Protein AF-A0A935GB60-F1 (afdb_monomer)

pLDDT: mean 90.54, std 11.55, range [34.34, 98.5]

Sequence (135 aa):
MSIQIYNLFLKTRTIAILIDPDKTDKELLDKYIYAGNNDCCDLYLIGGSLIFDIEWFRNIIITLKSKTSLPVIIFPGNYTQIISDADGILFLQLFSGRNPEYLISQQIIAAPIIYKSGLPAISTAYILIDGGNIM

Radius of gyration: 14.96 Å; Cα contacts (8 Å, |Δi|>4): 205; chains: 1; bounding box: 33×32×42 Å

Foldseek 3Di:
DLVVVVVQVVDPDFFEDEAELVPDDPVNLVVVLVCQVVVVGQAYEYEDLDDPDLVSSQVSQVVSVVRHVHFYEYAYNALVNDDLSGQAYELEAAQQDPDVCRNPVRSVVNVVVCVVSVHRYHDDYHYDDCVPPPD

Nearest PDB structures (foldseek):
  5ndy-assembly1_E  TM=8.694E-01  e=5.956E-11  Methanothermobacter thermautotrophicus str. Delta H
  5nf1-assembly1_A  TM=8.531E-01  e=5.211E-11  Methanothermobacter thermautotrophicus str. Delta H
  5ndy-assembly1_C  TM=8.560E-01  e=7.277E-11  Methanothermobacter thermautotrophicus str. Delta H
  6jo3-assembly1_A-2  TM=8.776E-01  e=7.807E-09  Thermoplasma acidophilum DSM 1728
  6nke-assembly1_A-2  TM=8.523E-01  e=5.229E-09  Thermoplasma volcanium GSS1

Mean predicted aligned error: 4.72 Å

Solvent-accessible surface area (backbone atoms only — not comparable to full-atom values): 7921 Å² total; per-residue (Å²): 116,70,69,62,61,56,50,60,75,69,48,95,74,78,45,67,46,78,42,40,53,87,78,51,52,72,71,56,48,50,51,51,43,51,36,51,70,65,71,70,37,64,32,37,34,38,41,40,84,67,75,90,55,66,66,59,44,49,47,52,46,53,49,46,55,75,67,36,93,53,52,41,29,33,44,61,58,52,62,86,67,74,60,63,84,38,67,25,34,48,46,65,26,36,70,69,57,86,54,59,54,53,53,46,50,45,51,66,64,28,48,64,53,39,64,73,51,70,38,44,72,42,86,34,85,37,69,73,74,82,82,61,89,88,122

Secondary structure (DSSP, 8-state):
-HHHHHHHHHSS---EEEE-GGG--HHHHHHHHHHHHTTS-SEEEE--S----HHHHHHHHHHHHHH-SS-EEE--SSGGG--TTSSEEEEEEETT---HIIIIIHHHHHHHHHHHHTPPEEEEEE--SS-----

Structure (mmCIF, N/CA/C/O backbone):
data_AF-A0A935GB60-F1
#
_entry.id   AF-A0A935GB60-F1
#
loop_
_atom_site.group_PDB
_atom_site.id
_atom_site.type_symbol
_atom_site.label_atom_id
_atom_site.label_alt_id
_atom_site.label_comp_id
_atom_site.label_asym_id
_atom_site.label_entity_id
_atom_site.label_seq_id
_atom_site.pdbx_PDB_ins_code
_atom_site.Cartn_x
_atom_site.Cartn_y
_atom_site.Cartn_z
_atom_site.occupancy
_atom_site.B_iso_or_equiv
_atom_site.auth_seq_id
_atom_site.auth_comp_id
_atom_site.auth_asym_id
_atom_site.auth_atom_id
_atom_site.pdbx_PDB_model_num
ATOM 1 N N . MET A 1 1 ? 2.526 -12.728 12.656 1.00 48.44 1 MET A N 1
ATOM 2 C CA . MET A 1 1 ? 2.356 -11.367 12.109 1.00 48.44 1 MET A CA 1
ATOM 3 C C . MET A 1 1 ? 2.126 -11.404 10.595 1.00 48.44 1 MET A C 1
ATOM 5 O O . MET A 1 1 ? 1.069 -10.972 10.171 1.00 48.44 1 MET A O 1
ATOM 9 N N . SER A 1 2 ? 2.991 -12.035 9.786 1.00 54.81 2 SER A N 1
ATOM 10 C CA . SER A 1 2 ? 2.786 -12.184 8.326 1.00 54.81 2 SER A CA 1
ATOM 11 C C . SER A 1 2 ? 1.488 -12.908 7.921 1.00 54.81 2 SER A C 1
ATOM 13 O O . SER A 1 2 ? 0.788 -12.442 7.034 1.00 54.81 2 SER A O 1
ATOM 15 N N . ILE A 1 3 ? 1.105 -13.998 8.596 1.00 60.25 3 ILE A N 1
ATOM 16 C CA . ILE A 1 3 ? -0.118 -14.772 8.276 1.00 60.25 3 ILE A CA 1
ATOM 17 C C . ILE A 1 3 ? -1.408 -13.940 8.420 1.00 60.25 3 ILE A C 1
ATOM 19 O O . ILE A 1 3 ? -2.353 -14.137 7.661 1.00 60.25 3 ILE A O 1
ATOM 23 N N . GLN A 1 4 ? -1.451 -12.977 9.349 1.00 69.25 4 GLN A N 1
ATOM 24 C CA . GLN A 1 4 ? -2.646 -12.150 9.565 1.00 69.25 4 GLN A CA 1
ATOM 25 C C . GLN A 1 4 ? -2.952 -11.249 8.367 1.00 69.25 4 GLN A C 1
ATOM 27 O O . GLN A 1 4 ? -4.123 -11.046 8.060 1.00 69.25 4 GLN A O 1
ATOM 32 N N . ILE A 1 5 ? -1.924 -10.756 7.668 1.00 80.00 5 ILE A N 1
ATOM 33 C CA . ILE A 1 5 ? -2.128 -9.851 6.536 1.00 80.00 5 ILE A CA 1
ATOM 34 C C . ILE A 1 5 ? -2.668 -10.589 5.315 1.00 80.00 5 ILE A C 1
ATOM 36 O O . ILE A 1 5 ? -3.579 -10.104 4.657 1.00 80.00 5 ILE A O 1
ATOM 40 N N . TYR A 1 6 ? -2.185 -11.808 5.061 1.00 79.38 6 TYR A N 1
ATOM 41 C CA . TYR A 1 6 ? -2.704 -12.638 3.974 1.00 79.38 6 TYR A CA 1
ATOM 42 C C . TYR A 1 6 ? -4.162 -13.031 4.215 1.00 79.38 6 TYR A C 1
ATOM 44 O O . TYR A 1 6 ? -4.950 -13.041 3.275 1.00 79.38 6 TYR A O 1
ATOM 52 N N . ASN A 1 7 ? -4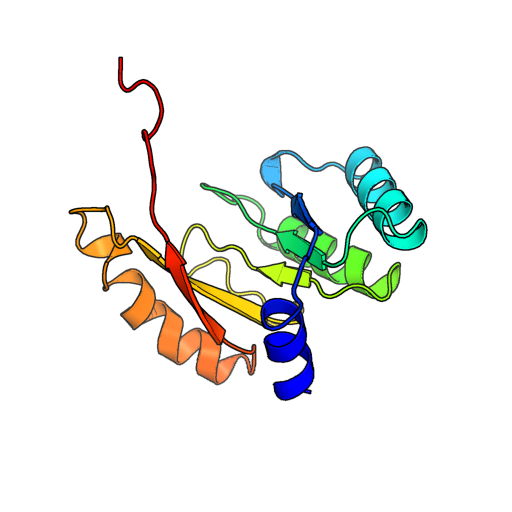.553 -13.260 5.473 1.00 82.31 7 ASN A N 1
ATOM 53 C CA . ASN A 1 7 ? -5.940 -13.570 5.817 1.00 82.31 7 ASN A CA 1
ATOM 54 C C . ASN A 1 7 ? -6.922 -12.439 5.459 1.00 82.31 7 ASN A C 1
ATOM 56 O O . ASN A 1 7 ? -8.090 -12.732 5.212 1.00 82.31 7 ASN A O 1
ATOM 60 N N . LEU A 1 8 ? -6.476 -11.177 5.369 1.00 79.69 8 LEU A N 1
ATOM 61 C CA . LEU A 1 8 ? -7.314 -10.066 4.889 1.00 79.69 8 LEU A CA 1
ATOM 62 C C . LEU A 1 8 ? -7.777 -10.283 3.444 1.00 79.69 8 LEU A C 1
ATOM 64 O O . LEU A 1 8 ? -8.912 -9.956 3.107 1.00 79.69 8 LEU A O 1
ATOM 68 N N . PHE A 1 9 ? -6.911 -10.865 2.612 1.00 78.88 9 PHE A N 1
ATOM 69 C CA . PHE A 1 9 ? -7.176 -11.137 1.197 1.00 78.88 9 PHE A CA 1
ATOM 70 C C . PHE A 1 9 ? -7.858 -12.490 0.961 1.00 78.88 9 PHE A C 1
ATOM 72 O O . PHE A 1 9 ? -8.295 -12.769 -0.150 1.00 78.88 9 PHE A O 1
ATOM 79 N N . LEU A 1 10 ? -7.972 -13.325 1.999 1.00 81.62 10 LEU A N 1
ATOM 80 C CA . LEU A 1 10 ? -8.724 -14.584 1.963 1.00 81.62 10 LEU A CA 1
ATOM 81 C C . LEU A 1 10 ? -10.184 -14.417 2.416 1.00 81.62 10 LEU A C 1
ATOM 83 O O . LEU A 1 10 ? -10.979 -15.347 2.272 1.00 81.62 10 LEU A O 1
ATOM 87 N N . LYS A 1 11 ? -10.552 -13.254 2.973 1.00 78.69 11 LYS A N 1
ATOM 88 C CA . LYS A 1 11 ? -11.947 -12.927 3.294 1.00 78.69 11 LYS A CA 1
ATOM 89 C C . LYS A 1 11 ? -12.801 -12.924 2.023 1.00 78.69 11 LYS A C 1
ATOM 91 O O . LYS A 1 11 ? -12.349 -12.560 0.943 1.00 78.69 11 LYS A O 1
ATOM 96 N N . THR A 1 12 ? -14.083 -13.258 2.168 1.00 80.62 12 THR A N 1
ATOM 97 C CA . THR A 1 12 ? -15.031 -13.282 1.042 1.00 80.62 12 THR A CA 1
ATOM 98 C C . THR A 1 12 ? -15.331 -11.896 0.474 1.00 80.62 12 THR A C 1
ATOM 100 O O . THR A 1 12 ? -15.721 -11.788 -0.686 1.00 80.62 12 THR A O 1
ATOM 103 N N . ARG A 1 13 ? -15.236 -10.846 1.300 1.00 88.25 13 ARG A N 1
ATOM 104 C CA . ARG A 1 13 ? -15.491 -9.446 0.936 1.00 88.25 13 ARG A CA 1
ATOM 105 C C . ARG A 1 13 ? -14.637 -8.546 1.816 1.00 88.25 13 ARG A C 1
ATOM 107 O O . ARG A 1 13 ? -14.556 -8.791 3.017 1.00 88.25 13 ARG A O 1
ATOM 114 N N . THR A 1 14 ? -14.068 -7.519 1.202 1.00 90.62 14 THR A N 1
ATOM 115 C CA . THR A 1 14 ? -13.183 -6.560 1.856 1.00 90.62 14 THR A CA 1
ATOM 116 C C . THR A 1 14 ? -13.380 -5.199 1.195 1.00 90.62 14 THR A C 1
ATOM 118 O O . THR A 1 14 ? -13.415 -5.123 -0.034 1.00 90.62 14 THR A O 1
ATOM 121 N N . ILE A 1 15 ? -13.510 -4.136 1.987 1.00 94.56 15 ILE A N 1
ATOM 122 C CA . ILE A 1 15 ? -13.550 -2.751 1.502 1.00 94.56 15 ILE A CA 1
ATOM 123 C C . ILE A 1 15 ? -12.242 -2.064 1.879 1.00 94.56 15 ILE A C 1
ATOM 125 O O . ILE A 1 15 ? -11.849 -2.055 3.042 1.00 94.56 15 ILE A O 1
ATOM 129 N N . ALA A 1 16 ? -11.575 -1.461 0.900 1.00 95.19 16 ALA A N 1
ATOM 130 C CA . ALA A 1 16 ? -10.367 -0.680 1.121 1.00 95.19 16 ALA A CA 1
ATOM 131 C C . ALA A 1 16 ? -10.595 0.781 0.730 1.00 95.19 16 ALA A C 1
ATOM 133 O O . ALA A 1 16 ? -11.222 1.056 -0.293 1.00 95.19 16 ALA A O 1
ATOM 134 N N . ILE A 1 17 ? -10.041 1.707 1.511 1.00 97.75 17 ILE A N 1
ATOM 135 C CA . ILE A 1 17 ? -9.905 3.109 1.098 1.00 97.75 17 ILE A CA 1
ATOM 136 C C . ILE A 1 17 ? -8.513 3.278 0.493 1.00 97.75 17 ILE A C 1
ATOM 138 O O . ILE A 1 17 ? -7.523 2.967 1.154 1.00 97.75 17 ILE A O 1
ATOM 142 N N . LEU A 1 18 ? -8.442 3.763 -0.750 1.00 97.31 18 LEU A N 1
ATOM 143 C CA . LEU A 1 18 ? -7.185 4.153 -1.388 1.00 97.31 18 LEU A CA 1
ATOM 144 C C . LEU A 1 18 ? -6.887 5.624 -1.087 1.00 97.31 18 LEU A C 1
ATOM 146 O O . LEU A 1 18 ? -7.658 6.507 -1.458 1.00 97.31 18 LEU A O 1
ATOM 150 N N . ILE A 1 19 ? -5.757 5.866 -0.434 1.00 97.25 19 ILE A N 1
ATOM 151 C CA . ILE A 1 19 ? -5.284 7.181 -0.019 1.00 97.25 19 ILE A CA 1
ATOM 152 C C . ILE A 1 19 ? -4.128 7.590 -0.930 1.00 97.25 19 ILE A C 1
ATOM 154 O O . ILE A 1 19 ? -3.064 6.972 -0.909 1.00 97.25 19 ILE A O 1
ATOM 158 N N . ASP A 1 20 ? -4.350 8.650 -1.705 1.00 95.31 20 ASP A N 1
ATOM 159 C CA . ASP A 1 20 ? -3.332 9.310 -2.522 1.00 95.31 20 ASP A CA 1
ATOM 160 C C . ASP A 1 20 ? -2.623 10.383 -1.668 1.00 95.31 20 ASP A C 1
ATOM 162 O O . ASP A 1 20 ? -3.262 11.379 -1.300 1.00 95.31 20 ASP A O 1
ATOM 166 N N . PRO A 1 21 ? -1.341 10.197 -1.298 1.00 93.94 21 PRO A N 1
ATOM 167 C CA . PRO A 1 21 ? -0.629 11.098 -0.386 1.00 93.94 21 PRO A CA 1
ATOM 168 C C . PRO A 1 21 ? -0.545 12.532 -0.900 1.00 93.94 21 PRO A C 1
ATOM 170 O O . PRO A 1 21 ? -0.693 13.468 -0.118 1.00 93.94 21 PRO A O 1
ATOM 173 N N . ASP A 1 22 ? -0.395 12.703 -2.215 1.00 92.12 22 ASP A N 1
ATOM 174 C CA . ASP A 1 22 ? -0.264 14.014 -2.859 1.00 92.12 22 ASP A CA 1
ATOM 175 C C . ASP A 1 22 ? -1.585 14.806 -2.844 1.00 92.12 22 ASP A C 1
ATOM 177 O O . ASP A 1 22 ? -1.595 16.020 -3.042 1.00 92.12 22 ASP A O 1
ATOM 181 N N . LYS A 1 23 ? -2.716 14.134 -2.595 1.00 93.88 23 LYS A N 1
ATOM 182 C CA . LYS A 1 23 ? -4.055 14.745 -2.499 1.00 93.88 23 LYS A CA 1
ATOM 183 C C . LYS A 1 23 ? -4.604 14.765 -1.079 1.00 93.88 23 LYS A C 1
ATOM 185 O O . LYS A 1 23 ? -5.751 15.157 -0.875 1.00 93.88 23 LYS A O 1
ATOM 190 N N . THR A 1 24 ? -3.819 14.304 -0.111 1.00 95.69 24 THR A N 1
ATOM 191 C CA . THR A 1 24 ? -4.256 14.163 1.273 1.00 95.69 24 THR A CA 1
ATOM 192 C C . THR A 1 24 ? -3.616 15.244 2.119 1.00 95.69 24 THR A C 1
ATOM 194 O O . THR A 1 24 ? -2.410 15.235 2.336 1.00 95.69 24 THR A O 1
ATOM 197 N N . ASP A 1 25 ? -4.438 16.159 2.622 1.00 96.25 25 ASP A N 1
ATOM 198 C CA . ASP A 1 25 ? -4.061 17.076 3.689 1.00 96.25 25 ASP A CA 1
ATOM 199 C C . ASP A 1 25 ? -4.483 16.522 5.062 1.00 96.25 25 ASP A C 1
ATOM 201 O O . ASP A 1 25 ? -4.983 15.400 5.190 1.00 96.25 25 ASP A O 1
ATOM 205 N N . LYS A 1 26 ? -4.266 17.311 6.119 1.00 96.06 26 LYS A N 1
ATOM 206 C CA . LYS A 1 26 ? -4.611 16.913 7.490 1.00 96.06 26 LYS A CA 1
ATOM 207 C C . LYS A 1 26 ? -6.115 16.715 7.690 1.00 96.06 26 LYS A C 1
ATOM 209 O O . LYS A 1 26 ? -6.503 15.784 8.384 1.00 96.06 26 LYS A O 1
ATOM 214 N N . GLU A 1 27 ? -6.952 17.552 7.078 1.00 97.75 27 GLU A N 1
ATOM 215 C CA . GLU A 1 27 ? -8.407 17.459 7.243 1.00 97.75 27 GLU A CA 1
ATOM 216 C C . GLU A 1 27 ? -8.950 16.190 6.576 1.00 97.75 27 GLU A C 1
ATOM 218 O O . GLU A 1 27 ? -9.794 15.486 7.133 1.00 97.75 27 GLU A O 1
ATOM 223 N N . LEU A 1 28 ? -8.450 15.864 5.383 1.00 97.94 28 LEU A N 1
ATOM 224 C CA . LEU A 1 28 ? -8.828 14.645 4.685 1.00 97.94 28 LEU A CA 1
ATOM 225 C C . LEU A 1 28 ? -8.295 13.396 5.399 1.00 97.94 28 LEU A C 1
ATOM 227 O O . LEU A 1 28 ? -9.011 12.399 5.493 1.00 97.94 28 LEU A O 1
ATOM 231 N N . LEU A 1 29 ? -7.089 13.465 5.971 1.00 98.31 29 LEU A N 1
ATOM 232 C CA . LEU A 1 29 ? -6.549 12.396 6.809 1.00 98.31 29 LEU A CA 1
ATOM 233 C C . LEU A 1 29 ? -7.442 12.111 8.026 1.00 98.31 29 LEU A C 1
ATOM 235 O O . LEU A 1 29 ? -7.745 10.948 8.29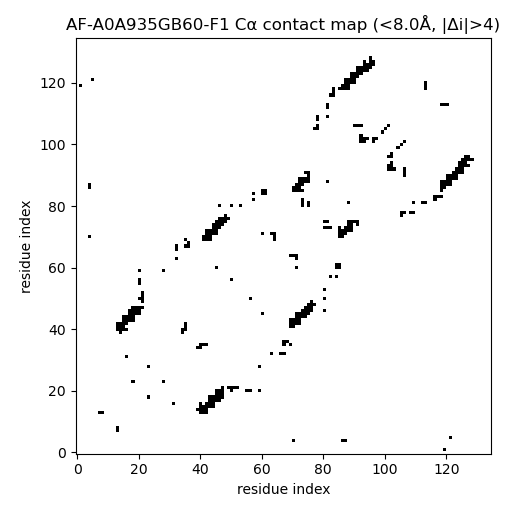8 1.00 98.31 29 LEU A O 1
ATOM 239 N N . ASP A 1 30 ? -7.927 13.150 8.708 1.00 98.38 30 ASP A N 1
ATOM 240 C CA . ASP A 1 30 ? -8.859 12.999 9.831 1.00 98.38 30 ASP A CA 1
ATOM 241 C C . ASP A 1 30 ? -10.172 12.322 9.401 1.00 98.38 30 ASP A C 1
ATOM 243 O O . ASP A 1 30 ? -10.714 11.491 10.135 1.00 98.38 30 ASP A O 1
ATOM 247 N N . LYS A 1 31 ? -10.659 12.597 8.181 1.00 98.38 31 LYS A N 1
ATOM 248 C CA . LYS A 1 31 ? -11.838 11.915 7.612 1.00 98.38 31 LYS A CA 1
ATOM 249 C C . LYS A 1 31 ? -11.580 10.431 7.356 1.00 98.38 31 LYS A C 1
ATOM 251 O O . LYS A 1 31 ? -12.457 9.617 7.645 1.00 98.38 31 LYS A O 1
ATOM 256 N N . TYR A 1 32 ? -10.398 10.058 6.861 1.00 98.31 32 TYR A N 1
ATOM 257 C CA . TYR A 1 32 ? -10.037 8.646 6.698 1.00 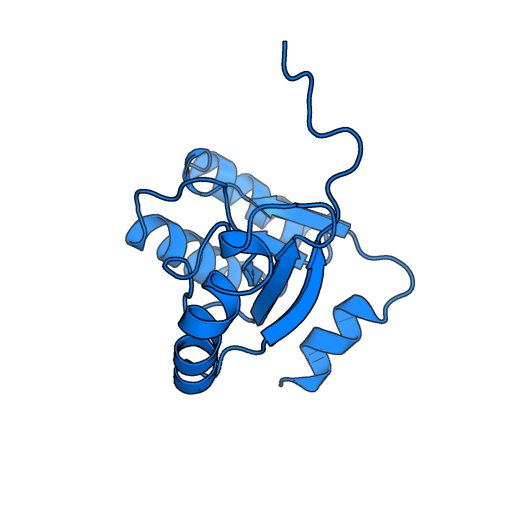98.31 32 TYR A CA 1
ATOM 258 C C . TYR A 1 32 ? -9.971 7.925 8.044 1.00 98.31 32 TYR A C 1
ATOM 260 O O . TYR A 1 32 ? -10.571 6.864 8.188 1.00 98.31 32 TYR A O 1
ATOM 268 N N . ILE A 1 33 ? -9.334 8.536 9.048 1.00 98.50 33 ILE A N 1
ATOM 269 C CA . ILE A 1 33 ? -9.267 8.000 10.416 1.00 98.50 33 ILE A CA 1
ATOM 270 C C . ILE A 1 33 ? -10.669 7.804 10.993 1.00 98.50 33 ILE A C 1
ATOM 272 O O . ILE A 1 33 ? -10.964 6.753 11.565 1.00 98.50 33 ILE A O 1
ATOM 276 N N . TYR A 1 34 ? -11.545 8.799 10.830 1.00 98.38 34 TYR A N 1
ATOM 277 C CA . TYR A 1 34 ? -12.937 8.692 11.246 1.00 98.38 34 TYR A CA 1
ATOM 278 C C . TYR A 1 34 ? -13.634 7.516 10.554 1.00 98.38 34 TYR A C 1
ATOM 280 O O . TYR A 1 34 ? -14.266 6.711 11.234 1.00 98.38 34 TYR A O 1
ATOM 288 N N . ALA A 1 35 ? -13.482 7.365 9.236 1.00 97.88 35 ALA A N 1
ATOM 289 C CA . ALA A 1 35 ? -14.088 6.266 8.489 1.00 97.88 35 ALA A CA 1
ATOM 290 C C . ALA A 1 35 ? -13.627 4.889 9.001 1.00 97.88 35 ALA A C 1
ATOM 292 O O . ALA A 1 35 ? -14.465 4.020 9.244 1.00 97.88 35 ALA A O 1
ATOM 293 N N . GLY A 1 36 ? -12.325 4.695 9.232 1.00 97.31 36 GLY A N 1
ATOM 294 C CA . GLY A 1 36 ? -11.823 3.417 9.744 1.00 97.31 36 GLY A CA 1
ATOM 295 C C . GLY A 1 36 ? -12.261 3.102 11.172 1.00 97.31 36 GLY A C 1
ATOM 296 O O . GLY A 1 36 ? -12.501 1.945 11.490 1.00 97.31 36 GLY A O 1
ATOM 297 N N . ASN A 1 37 ? -12.427 4.117 12.022 1.00 97.88 37 ASN A N 1
ATOM 298 C CA . ASN A 1 37 ? -12.932 3.929 13.387 1.00 97.88 37 ASN A CA 1
ATOM 299 C C . ASN A 1 37 ? -14.455 3.713 13.457 1.00 97.88 37 ASN A C 1
ATOM 301 O O . ASN A 1 37 ? -14.966 3.369 14.519 1.00 97.88 37 ASN A O 1
ATOM 305 N N . ASN A 1 38 ? -15.176 3.918 12.351 1.00 97.56 38 ASN A N 1
ATOM 306 C CA . ASN A 1 38 ? -16.618 3.678 12.232 1.00 97.56 38 ASN A CA 1
ATOM 307 C C . ASN A 1 38 ? -16.920 2.507 11.276 1.00 97.56 38 ASN A C 1
ATOM 309 O O . ASN A 1 38 ? -17.955 2.512 10.611 1.00 97.56 38 ASN A O 1
ATOM 313 N N . ASP A 1 39 ? -16.002 1.539 11.1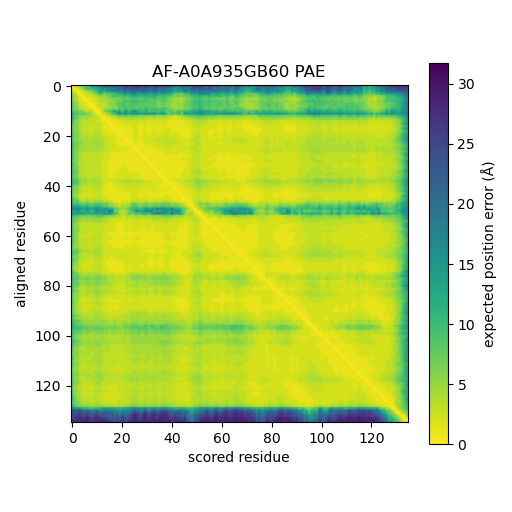66 1.00 94.00 39 ASP A N 1
ATOM 314 C CA . ASP A 1 39 ? -16.164 0.295 10.394 1.00 94.00 39 ASP A CA 1
ATOM 315 C C . ASP A 1 39 ? -16.569 0.502 8.916 1.00 94.00 39 ASP A C 1
ATOM 317 O O . ASP A 1 39 ? -17.224 -0.340 8.301 1.00 94.00 39 ASP A O 1
ATOM 321 N N . CYS A 1 40 ? -16.179 1.632 8.313 1.00 95.94 40 CYS A N 1
ATOM 322 C CA . CYS A 1 40 ? -16.496 1.940 6.913 1.00 95.94 40 CYS A CA 1
ATOM 323 C C . CYS A 1 40 ? -15.525 1.275 5.917 1.00 95.94 40 CYS A C 1
ATOM 325 O O . CYS A 1 40 ? -15.784 1.270 4.712 1.00 95.94 40 CYS A O 1
ATOM 327 N N . CYS A 1 41 ? -14.401 0.736 6.396 1.00 95.19 41 CYS A N 1
ATOM 328 C CA . CYS A 1 41 ? -13.438 -0.031 5.610 1.00 95.19 41 CYS A CA 1
ATOM 329 C C . CYS A 1 41 ? -12.726 -1.085 6.471 1.00 95.19 41 CYS A C 1
ATOM 331 O O . CYS A 1 41 ? -12.695 -0.998 7.694 1.00 95.19 41 CYS A O 1
ATOM 333 N N . ASP A 1 42 ? -12.140 -2.082 5.812 1.00 93.75 42 ASP A N 1
ATOM 334 C CA . ASP A 1 42 ? -11.367 -3.163 6.430 1.00 93.75 42 ASP A CA 1
ATOM 335 C C . ASP A 1 42 ? -9.854 -2.897 6.416 1.00 93.75 42 ASP A C 1
ATOM 337 O O . ASP A 1 42 ? -9.111 -3.523 7.174 1.00 93.75 42 ASP A O 1
ATOM 341 N N . LEU A 1 43 ? -9.380 -2.041 5.505 1.00 95.75 43 LEU A N 1
ATOM 342 C CA . LEU A 1 43 ? -7.972 -1.667 5.375 1.00 95.75 43 LEU A CA 1
ATOM 343 C C . LEU A 1 43 ? -7.787 -0.332 4.647 1.00 95.75 43 LEU A C 1
ATOM 345 O O . LEU A 1 43 ? -8.673 0.148 3.930 1.00 95.75 43 LEU A O 1
ATOM 349 N N . TYR A 1 44 ? -6.576 0.202 4.761 1.00 97.94 44 TYR A N 1
ATOM 350 C CA . TYR A 1 44 ? -6.102 1.301 3.935 1.00 97.94 44 TYR A CA 1
ATOM 351 C C . TYR A 1 44 ? -5.120 0.790 2.889 1.00 97.94 44 TYR A C 1
ATOM 353 O O . TYR A 1 44 ? -4.165 0.080 3.208 1.00 97.94 44 TYR A O 1
ATOM 361 N N . LEU A 1 45 ? -5.337 1.195 1.642 1.00 97.50 45 LEU A N 1
ATOM 362 C CA . LEU A 1 45 ? -4.296 1.217 0.627 1.00 97.50 45 LEU A CA 1
ATOM 363 C C . LEU A 1 45 ? -3.735 2.632 0.578 1.00 97.50 45 LEU A C 1
ATOM 365 O O . LEU A 1 45 ? -4.501 3.590 0.570 1.00 97.50 45 LEU A O 1
ATOM 369 N N . ILE A 1 46 ? -2.419 2.779 0.527 1.00 97.12 46 ILE A N 1
ATOM 370 C CA . ILE A 1 46 ? -1.792 4.095 0.419 1.00 97.12 46 ILE A CA 1
ATOM 371 C C . ILE A 1 46 ? -0.784 4.118 -0.723 1.00 97.12 46 ILE A C 1
ATOM 373 O O . ILE A 1 46 ? 0.104 3.268 -0.801 1.00 97.12 46 ILE A O 1
ATOM 377 N N . GLY A 1 47 ? -0.931 5.088 -1.617 1.00 94.31 47 GLY A N 1
ATOM 378 C CA . GLY A 1 47 ? -0.021 5.289 -2.732 1.00 94.31 47 GLY A CA 1
ATOM 379 C C . GLY A 1 47 ? -0.647 6.064 -3.885 1.00 94.31 47 GLY A C 1
ATOM 380 O O . GLY A 1 47 ? -1.836 6.374 -3.885 1.00 94.31 47 GLY A O 1
ATOM 381 N N . GLY A 1 48 ? 0.182 6.384 -4.872 1.00 87.25 48 GLY A N 1
ATOM 382 C CA . GLY A 1 48 ? -0.179 7.211 -6.017 1.00 87.25 48 GLY A CA 1
ATOM 383 C C . GLY A 1 48 ? 0.870 7.118 -7.123 1.00 87.25 48 GLY A C 1
ATOM 384 O O . GLY A 1 48 ? 1.959 6.566 -6.926 1.00 87.25 48 GLY A O 1
ATOM 385 N N . SER A 1 49 ? 0.534 7.642 -8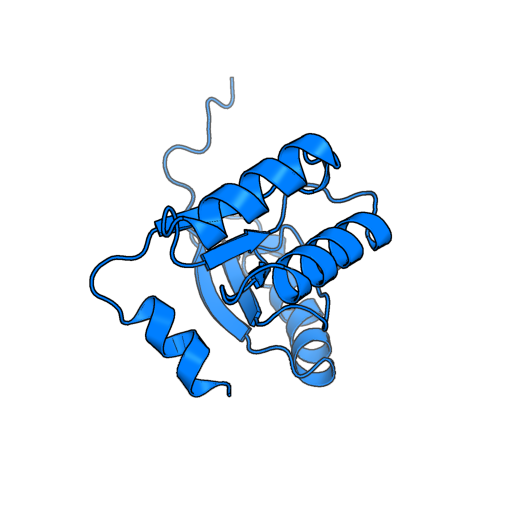.305 1.00 77.00 49 SER A N 1
ATOM 386 C CA . SER A 1 49 ? 1.371 7.539 -9.511 1.00 77.00 49 SER A CA 1
ATOM 387 C C . SER A 1 49 ? 2.736 8.206 -9.348 1.00 77.00 49 SER A C 1
ATOM 389 O O . SER A 1 49 ? 3.756 7.680 -9.788 1.00 77.00 49 SER A O 1
ATOM 391 N N . LEU A 1 50 ?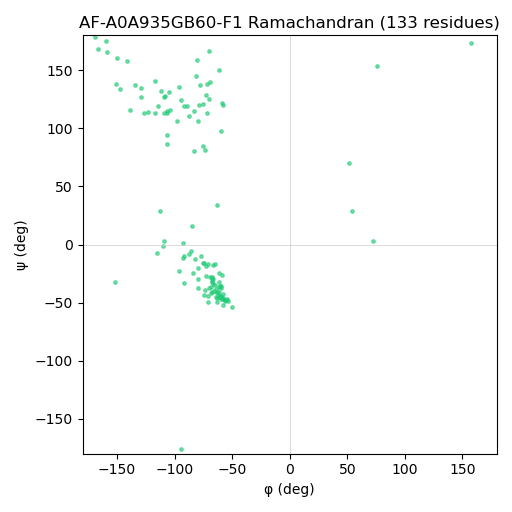 2.744 9.370 -8.712 1.00 74.31 50 LEU A N 1
ATOM 392 C CA . LEU A 1 50 ? 3.922 10.130 -8.332 1.00 74.31 50 LEU A CA 1
ATOM 393 C C . LEU A 1 50 ? 3.722 10.434 -6.846 1.00 74.31 50 LEU A C 1
ATOM 395 O O . LEU A 1 50 ? 2.602 10.706 -6.440 1.00 74.31 50 LEU A O 1
ATOM 399 N N . ILE A 1 51 ? 4.760 10.257 -6.034 1.00 76.38 51 ILE A N 1
ATOM 400 C CA . ILE A 1 51 ? 4.766 10.703 -4.638 1.00 76.38 51 ILE A CA 1
ATOM 401 C C . ILE A 1 51 ? 6.014 11.551 -4.513 1.00 76.38 51 ILE A C 1
ATOM 403 O O . ILE A 1 51 ? 7.126 11.034 -4.660 1.00 76.38 51 ILE A O 1
ATOM 407 N N . PHE A 1 52 ? 5.823 12.847 -4.300 1.00 76.44 52 PHE A N 1
ATOM 408 C CA . PHE A 1 52 ? 6.930 13.799 -4.233 1.00 76.44 52 PHE A CA 1
ATOM 409 C C . PHE A 1 52 ? 7.444 13.988 -2.805 1.00 76.44 52 PHE A C 1
ATOM 411 O O . PHE A 1 52 ? 8.645 14.166 -2.609 1.00 76.44 52 PHE A O 1
ATOM 418 N N .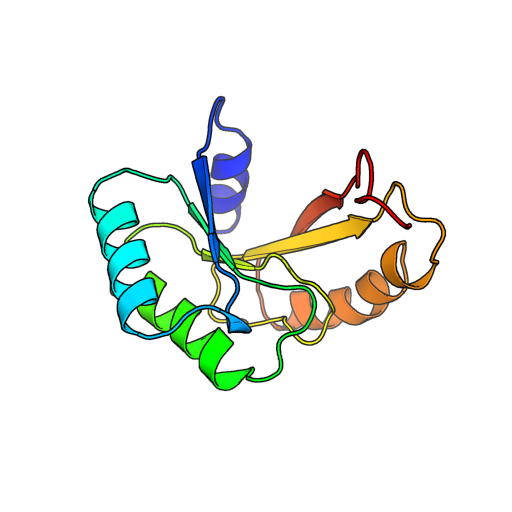 ASP A 1 53 ? 6.553 13.902 -1.815 1.00 89.19 53 ASP A N 1
ATOM 419 C CA . ASP A 1 53 ? 6.886 14.064 -0.402 1.00 89.19 53 ASP A CA 1
ATOM 420 C C . ASP A 1 53 ? 6.861 12.714 0.331 1.00 89.19 53 ASP A C 1
ATOM 422 O O . ASP A 1 53 ? 5.827 12.222 0.795 1.00 89.19 53 ASP A O 1
ATOM 426 N N . ILE A 1 54 ? 8.040 12.096 0.426 1.00 91.06 54 ILE A N 1
ATOM 427 C CA . ILE A 1 54 ? 8.214 10.801 1.090 1.00 91.06 54 ILE A CA 1
ATOM 428 C C . ILE A 1 54 ? 8.032 10.891 2.613 1.00 91.06 54 ILE A C 1
ATOM 430 O O . ILE A 1 54 ? 7.636 9.913 3.250 1.00 91.06 54 ILE A O 1
ATOM 434 N N . GLU A 1 55 ? 8.318 12.051 3.209 1.00 93.81 55 GLU A N 1
ATOM 435 C CA . GLU A 1 55 ? 8.172 12.261 4.647 1.00 93.81 55 GLU A CA 1
ATOM 436 C C . GLU A 1 55 ? 6.694 12.388 5.006 1.00 93.81 55 GLU A C 1
ATOM 438 O O . GLU A 1 55 ? 6.229 11.736 5.944 1.00 93.81 55 GLU A O 1
ATOM 443 N N . TRP A 1 56 ? 5.931 13.134 4.206 1.00 94.38 56 TRP A N 1
ATOM 444 C CA . TRP A 1 56 ? 4.483 13.206 4.342 1.00 94.38 56 TRP A CA 1
ATOM 445 C C . TRP A 1 56 ? 3.821 11.846 4.132 1.00 94.38 56 TRP A C 1
ATOM 447 O O . TRP A 1 56 ? 3.012 11.420 4.959 1.00 94.38 56 TRP A O 1
ATOM 457 N N . PHE A 1 57 ? 4.228 11.107 3.098 1.00 95.69 57 PHE A N 1
ATOM 458 C CA . PHE A 1 57 ? 3.754 9.744 2.866 1.00 95.69 57 PHE A CA 1
ATOM 459 C C . PHE A 1 57 ? 3.962 8.838 4.089 1.00 95.69 57 PHE A C 1
ATOM 461 O O . PHE A 1 57 ? 3.035 8.158 4.539 1.00 95.69 57 PHE A O 1
ATOM 468 N N . ARG A 1 58 ? 5.158 8.882 4.688 1.00 96.50 58 ARG A N 1
ATOM 469 C CA . ARG A 1 58 ? 5.477 8.157 5.924 1.00 96.50 58 ARG A CA 1
ATOM 470 C C . ARG A 1 58 ? 4.638 8.629 7.114 1.00 96.50 58 ARG A C 1
ATOM 472 O O . ARG A 1 58 ? 4.176 7.802 7.899 1.00 96.50 58 ARG A O 1
ATOM 479 N N . ASN A 1 59 ? 4.422 9.934 7.247 1.00 97.50 59 ASN A N 1
ATOM 480 C CA . ASN A 1 59 ? 3.634 10.518 8.328 1.00 97.50 59 ASN A CA 1
ATOM 481 C C . ASN A 1 59 ? 2.167 10.061 8.276 1.00 97.50 59 ASN A C 1
ATOM 483 O O . ASN A 1 59 ? 1.614 9.677 9.308 1.00 97.50 59 ASN A O 1
ATOM 487 N N . ILE A 1 60 ? 1.562 10.005 7.084 1.00 97.94 60 ILE A N 1
ATOM 488 C CA . ILE A 1 60 ? 0.210 9.455 6.910 1.00 97.94 60 ILE A CA 1
ATOM 489 C C . ILE A 1 60 ? 0.149 8.016 7.440 1.00 97.94 60 ILE A C 1
ATOM 491 O O . ILE A 1 60 ? -0.736 7.700 8.237 1.00 97.94 60 ILE A O 1
ATOM 495 N N . ILE A 1 61 ? 1.103 7.158 7.054 1.00 98.00 61 ILE A N 1
ATOM 496 C CA . ILE A 1 61 ? 1.161 5.752 7.495 1.00 98.00 61 ILE A CA 1
ATOM 497 C C . ILE A 1 61 ? 1.223 5.664 9.024 1.00 98.00 61 ILE A C 1
ATOM 499 O O . ILE A 1 61 ? 0.413 4.970 9.641 1.00 98.00 61 ILE A O 1
ATOM 503 N N . ILE A 1 62 ? 2.158 6.389 9.642 1.00 98.25 62 ILE A N 1
ATOM 504 C CA . ILE A 1 62 ? 2.339 6.390 11.100 1.00 98.25 62 ILE A CA 1
ATOM 505 C C . ILE A 1 62 ? 1.074 6.896 11.801 1.00 98.25 62 ILE A C 1
ATOM 507 O O . ILE A 1 62 ? 0.616 6.293 12.775 1.00 98.25 62 ILE A O 1
ATOM 511 N N . THR A 1 63 ? 0.480 7.975 11.293 1.00 98.44 63 THR A N 1
ATOM 512 C CA . THR A 1 63 ? -0.715 8.582 11.880 1.00 98.44 63 THR A CA 1
ATOM 513 C C . THR A 1 63 ? -1.899 7.619 11.831 1.00 98.44 63 THR A C 1
ATOM 515 O O . THR A 1 63 ? -2.492 7.363 12.880 1.00 98.44 63 THR A O 1
ATOM 518 N N . LEU A 1 64 ? -2.194 7.014 10.674 1.00 98.44 64 LEU A N 1
ATOM 519 C CA . LEU A 1 64 ? -3.267 6.021 10.528 1.00 98.44 64 LEU A CA 1
ATOM 520 C C . LEU A 1 64 ? -3.096 4.855 11.506 1.00 98.44 64 LEU A C 1
ATOM 522 O O . LEU A 1 64 ? -4.036 4.517 12.227 1.00 98.44 64 LEU A O 1
ATOM 526 N N . LYS A 1 65 ? -1.885 4.295 11.599 1.00 97.50 65 LYS A N 1
ATOM 527 C CA . LYS A 1 65 ? -1.579 3.180 12.509 1.00 97.50 65 LYS A CA 1
ATOM 528 C C . LYS A 1 65 ? -1.669 3.559 13.986 1.00 97.50 65 LYS A C 1
ATOM 530 O O . LYS A 1 65 ? -1.976 2.719 14.822 1.00 97.50 65 LYS A O 1
ATOM 535 N N . SER A 1 66 ? -1.399 4.819 14.325 1.00 98.06 66 SER A N 1
ATOM 536 C CA . SER A 1 66 ? -1.509 5.312 15.705 1.00 98.06 66 SER A CA 1
ATOM 537 C C . SER A 1 66 ? -2.948 5.626 16.131 1.00 98.06 66 SER A C 1
ATOM 539 O O . SER A 1 66 ? -3.229 5.722 17.326 1.00 98.06 66 SER A O 1
ATOM 541 N N . LYS A 1 67 ? -3.854 5.828 15.165 1.00 98.25 67 LYS A N 1
ATOM 542 C CA . LYS A 1 67 ? -5.227 6.305 15.395 1.00 98.25 67 LYS A CA 1
ATOM 543 C C . LYS A 1 67 ? -6.309 5.294 15.032 1.00 98.25 67 LYS A C 1
ATOM 545 O O . LYS A 1 67 ? -7.477 5.558 15.312 1.00 98.25 67 LYS A O 1
ATOM 550 N N . THR A 1 68 ? -5.937 4.176 14.417 1.00 97.31 68 THR A N 1
ATOM 551 C CA . THR A 1 68 ? -6.850 3.119 13.977 1.00 97.31 68 THR A CA 1
ATOM 552 C C . THR A 1 68 ? -6.210 1.751 14.208 1.00 97.31 68 THR A C 1
ATOM 554 O O . THR A 1 68 ? -4.990 1.637 14.299 1.00 97.31 68 THR A O 1
ATOM 557 N N . SER A 1 69 ? -7.028 0.703 14.297 1.00 95.19 69 SER A N 1
ATOM 558 C CA . SER A 1 69 ? -6.569 -0.692 14.371 1.00 95.19 69 SER A CA 1
ATOM 559 C C . SER A 1 69 ? -6.489 -1.373 12.998 1.00 95.19 69 SER A C 1
ATOM 561 O O . SER A 1 69 ? -6.170 -2.563 12.923 1.00 95.19 69 SER A O 1
ATOM 563 N N . LEU A 1 70 ? -6.804 -0.644 11.922 1.00 95.75 70 LEU A N 1
ATOM 564 C CA . LEU A 1 70 ? -6.859 -1.182 10.569 1.00 95.75 70 LEU A CA 1
ATOM 565 C C . LEU A 1 70 ? -5.458 -1.265 9.945 1.00 95.75 70 LEU A C 1
ATOM 567 O O . LEU A 1 70 ? -4.626 -0.384 10.168 1.00 95.75 70 LEU A O 1
ATOM 571 N N . PRO A 1 71 ? -5.197 -2.294 9.126 1.00 96.38 71 PRO A N 1
ATOM 572 C CA . PRO A 1 71 ? -3.923 -2.454 8.446 1.00 96.38 71 PRO A CA 1
ATOM 573 C C . PRO A 1 71 ? -3.733 -1.390 7.357 1.00 96.38 71 PRO A C 1
ATOM 575 O O . PRO A 1 71 ? -4.655 -1.083 6.595 1.00 96.38 71 PRO A O 1
ATOM 578 N N . VAL A 1 72 ? -2.508 -0.874 7.251 1.00 97.75 72 VAL A N 1
ATOM 579 C CA . VAL A 1 72 ? -2.083 0.076 6.215 1.00 97.75 72 VAL A CA 1
ATOM 580 C C . VAL A 1 72 ? -1.130 -0.624 5.251 1.00 97.75 72 VAL A C 1
ATOM 582 O O . VAL A 1 72 ? -0.012 -0.991 5.621 1.00 97.75 72 VAL A O 1
ATOM 585 N N . ILE A 1 73 ? -1.568 -0.809 4.005 1.00 97.25 73 ILE A N 1
ATOM 586 C CA . ILE A 1 73 ? -0.820 -1.506 2.955 1.00 97.25 73 ILE A CA 1
ATOM 587 C C . ILE A 1 73 ? -0.394 -0.517 1.875 1.00 97.25 73 ILE A C 1
ATOM 589 O O . ILE A 1 73 ? -1.202 0.253 1.357 1.00 97.25 73 ILE A O 1
ATOM 593 N N . ILE A 1 74 ? 0.875 -0.565 1.486 1.00 97.25 74 ILE A N 1
ATOM 594 C CA . ILE A 1 74 ? 1.391 0.265 0.399 1.00 97.25 74 ILE A CA 1
ATOM 595 C C . ILE A 1 74 ? 0.874 -0.269 -0.942 1.00 97.25 74 ILE A C 1
ATOM 597 O O . ILE A 1 74 ? 1.037 -1.451 -1.252 1.00 97.25 74 ILE A O 1
ATOM 601 N N . PHE A 1 75 ? 0.289 0.616 -1.747 1.00 96.19 75 PHE A N 1
ATOM 602 C CA . PHE A 1 75 ? -0.049 0.406 -3.154 1.00 96.19 75 PHE A CA 1
ATOM 603 C C . PHE A 1 75 ? 0.941 1.206 -4.017 1.00 96.19 75 PHE A C 1
ATOM 605 O O . PHE A 1 75 ? 0.696 2.375 -4.313 1.00 96.19 75 PHE A O 1
ATOM 612 N N . PRO A 1 76 ? 2.106 0.628 -4.357 1.00 93.56 76 PRO A N 1
ATOM 613 C CA . PRO A 1 76 ? 3.224 1.408 -4.866 1.00 93.56 76 PRO A CA 1
ATOM 614 C C . PRO A 1 76 ? 3.053 1.786 -6.343 1.00 93.56 76 PRO A C 1
ATOM 616 O O . PRO A 1 76 ? 2.738 0.941 -7.177 1.00 93.56 76 PRO A O 1
ATOM 619 N N . GLY A 1 77 ? 3.368 3.032 -6.691 1.00 87.94 77 GLY A N 1
ATOM 620 C CA . GLY A 1 77 ? 3.598 3.469 -8.071 1.00 87.94 77 GLY A CA 1
ATOM 621 C C . GLY A 1 77 ? 4.999 3.115 -8.593 1.00 87.94 77 GLY A C 1
ATOM 622 O O . GLY A 1 77 ? 5.172 2.890 -9.790 1.00 87.94 77 GLY A O 1
ATOM 623 N N . ASN A 1 78 ? 6.005 3.045 -7.710 1.00 88.44 78 ASN A N 1
ATOM 624 C CA . ASN A 1 78 ? 7.376 2.619 -8.022 1.00 88.44 78 ASN A CA 1
ATOM 625 C C . ASN A 1 78 ? 8.141 2.171 -6.750 1.00 88.44 78 ASN A C 1
ATOM 627 O O . ASN A 1 78 ? 7.642 2.308 -5.630 1.00 88.44 78 ASN A O 1
ATOM 631 N N . TYR A 1 79 ? 9.368 1.660 -6.915 1.00 89.81 79 TYR A N 1
ATOM 632 C CA . TYR A 1 79 ? 10.189 1.120 -5.820 1.00 89.81 79 TYR A CA 1
ATOM 633 C C . TYR A 1 79 ? 10.632 2.140 -4.751 1.00 89.81 79 TYR A C 1
ATOM 635 O O . TYR A 1 79 ? 11.063 1.725 -3.677 1.00 89.81 79 TYR A O 1
ATOM 643 N N . THR A 1 80 ? 10.571 3.454 -4.989 1.00 90.31 80 THR A N 1
ATOM 644 C CA . THR A 1 80 ? 10.995 4.457 -3.989 1.00 90.31 80 THR A CA 1
ATOM 645 C C . THR A 1 80 ? 9.984 4.615 -2.857 1.00 90.31 80 THR A C 1
ATOM 647 O O . THR A 1 80 ? 10.324 5.121 -1.792 1.00 90.31 80 THR A O 1
ATOM 650 N N . GLN A 1 81 ? 8.759 4.126 -3.057 1.00 91.19 81 GLN A N 1
ATOM 651 C CA . GLN A 1 81 ? 7.652 4.223 -2.108 1.00 91.19 81 GLN A CA 1
ATOM 652 C C . GLN A 1 81 ? 7.666 3.099 -1.054 1.00 91.19 81 GLN A C 1
ATOM 654 O O . GLN A 1 81 ? 6.664 2.851 -0.391 1.00 91.19 81 GLN A O 1
ATOM 659 N N . ILE A 1 82 ? 8.776 2.376 -0.890 1.00 94.12 82 ILE A N 1
ATOM 660 C CA . ILE A 1 82 ? 8.883 1.302 0.105 1.00 94.12 82 ILE A CA 1
ATOM 661 C C . ILE A 1 82 ? 9.139 1.920 1.486 1.00 94.12 82 ILE A C 1
ATOM 663 O O . ILE A 1 82 ? 10.250 2.358 1.784 1.00 94.12 82 ILE A O 1
ATOM 667 N N . ILE A 1 83 ? 8.114 1.920 2.344 1.00 94.94 83 ILE A N 1
ATOM 668 C CA . ILE A 1 83 ? 8.166 2.444 3.716 1.00 94.94 83 ILE A CA 1
ATOM 669 C C . ILE A 1 83 ? 7.974 1.304 4.717 1.00 94.94 83 ILE A C 1
ATOM 671 O O . ILE A 1 83 ? 6.930 0.658 4.753 1.00 94.94 83 ILE A O 1
ATOM 675 N N . SER A 1 84 ? 8.977 1.073 5.565 1.00 94.88 84 SER A N 1
ATOM 676 C CA . SER A 1 84 ? 8.989 -0.030 6.539 1.00 94.88 84 SER A CA 1
ATOM 677 C C . SER A 1 84 ? 7.944 0.096 7.651 1.00 94.88 84 SER A C 1
ATOM 679 O O . SER A 1 84 ? 7.671 -0.881 8.335 1.00 94.88 84 SER A O 1
ATOM 681 N N . ASP A 1 85 ? 7.384 1.290 7.863 1.00 96.00 85 ASP A N 1
ATOM 682 C CA . ASP A 1 85 ? 6.386 1.543 8.908 1.00 96.00 85 ASP A CA 1
ATOM 683 C C . ASP A 1 85 ? 4.993 1.001 8.556 1.00 96.00 85 ASP A C 1
ATOM 685 O O . ASP A 1 85 ? 4.147 0.878 9.443 1.00 96.00 85 ASP A O 1
ATOM 689 N N . ALA A 1 86 ? 4.740 0.670 7.285 1.00 96.88 86 ALA A N 1
ATOM 690 C CA . ALA A 1 86 ? 3.489 0.055 6.849 1.00 96.88 86 ALA A CA 1
ATOM 691 C C . ALA A 1 86 ? 3.360 -1.396 7.345 1.00 96.88 86 ALA A C 1
ATOM 693 O O . ALA A 1 86 ? 4.321 -2.007 7.808 1.00 96.88 86 ALA A O 1
ATOM 694 N N . ASP A 1 87 ? 2.159 -1.964 7.255 1.00 96.50 87 ASP A N 1
ATOM 695 C CA . ASP A 1 87 ? 1.924 -3.361 7.640 1.00 96.50 87 ASP A CA 1
ATOM 696 C C . ASP A 1 87 ? 2.271 -4.338 6.512 1.00 96.50 87 ASP A C 1
ATOM 698 O O . ASP A 1 87 ? 2.610 -5.492 6.769 1.00 96.50 87 ASP A O 1
ATOM 702 N N . GLY A 1 88 ? 2.231 -3.875 5.261 1.00 96.00 88 GLY A N 1
ATOM 703 C CA . GLY A 1 88 ? 2.633 -4.642 4.087 1.00 96.00 88 GLY A CA 1
ATOM 704 C C . GLY A 1 88 ? 2.727 -3.785 2.830 1.00 96.00 88 GLY A C 1
ATOM 705 O O . GLY A 1 88 ? 2.426 -2.591 2.840 1.00 96.00 88 GLY A O 1
ATOM 706 N N . ILE A 1 89 ? 3.123 -4.414 1.727 1.00 96.38 89 ILE A N 1
ATOM 707 C CA . ILE A 1 89 ? 3.174 -3.802 0.397 1.00 96.38 89 ILE A CA 1
ATOM 708 C C . ILE A 1 89 ? 2.576 -4.742 -0.641 1.00 96.38 89 ILE A C 1
ATOM 710 O O . ILE A 1 89 ? 2.859 -5.941 -0.646 1.00 96.38 89 ILE A O 1
ATOM 714 N N . LEU A 1 90 ? 1.773 -4.195 -1.549 1.00 96.00 90 LEU A N 1
ATOM 715 C CA . LEU A 1 90 ? 1.361 -4.902 -2.752 1.00 96.00 90 LEU A CA 1
ATOM 716 C C . LEU A 1 90 ? 2.563 -4.987 -3.697 1.00 96.00 90 LEU A C 1
ATOM 718 O O . LEU A 1 90 ? 3.050 -3.982 -4.211 1.00 96.00 90 LEU A O 1
ATOM 722 N N . PHE A 1 91 ? 3.065 -6.198 -3.921 1.00 95.06 91 PHE A N 1
ATOM 723 C CA . PHE A 1 91 ? 4.146 -6.461 -4.862 1.00 95.06 91 PHE A CA 1
ATOM 724 C C . PHE A 1 91 ? 3.552 -6.596 -6.264 1.00 95.06 91 PHE A C 1
ATOM 726 O O . PHE A 1 91 ? 3.245 -7.697 -6.729 1.00 95.06 91 PHE A O 1
ATOM 733 N N . LEU A 1 92 ? 3.294 -5.434 -6.870 1.00 94.25 92 LEU A N 1
ATOM 734 C CA . LEU A 1 92 ? 2.542 -5.307 -8.112 1.00 94.25 92 LEU A CA 1
ATOM 735 C C . LEU A 1 92 ? 3.339 -5.811 -9.317 1.00 94.25 92 LEU A C 1
ATOM 737 O O . LEU A 1 92 ? 4.512 -5.481 -9.491 1.00 94.25 92 LEU A O 1
ATOM 741 N N . GLN A 1 93 ? 2.656 -6.527 -10.205 1.00 93.31 93 GLN A N 1
ATOM 742 C CA . GLN A 1 93 ? 3.102 -6.803 -11.566 1.00 93.31 93 GLN A CA 1
ATOM 743 C C . GLN A 1 93 ? 2.058 -6.303 -12.558 1.00 93.31 93 GLN A C 1
ATOM 745 O O . GLN A 1 93 ? 0.952 -6.837 -12.581 1.00 93.31 93 GLN A O 1
ATOM 750 N N . LEU A 1 94 ? 2.392 -5.295 -13.374 1.00 92.25 94 LEU A N 1
ATOM 751 C CA . LEU A 1 94 ? 1.460 -4.733 -14.358 1.00 92.25 94 LEU A CA 1
ATOM 752 C C . LEU A 1 94 ? 1.277 -5.698 -15.539 1.00 92.25 94 LEU A C 1
ATOM 754 O O . LEU A 1 94 ? 1.901 -5.555 -16.586 1.00 92.25 94 LEU A O 1
ATOM 758 N N . PHE A 1 95 ? 0.418 -6.694 -15.355 1.00 90.81 95 PHE A N 1
ATOM 759 C CA . PHE A 1 95 ? 0.300 -7.862 -16.222 1.00 90.81 95 PHE A CA 1
ATOM 760 C C . PHE A 1 95 ? -0.349 -7.553 -17.579 1.00 90.81 95 PHE A C 1
ATOM 762 O O . PHE A 1 95 ? -0.062 -8.226 -18.562 1.00 90.81 95 PHE A O 1
ATOM 769 N N . SER A 1 96 ? -1.196 -6.518 -17.661 1.00 90.31 96 SER A N 1
ATOM 770 C CA . SER A 1 96 ? -1.758 -6.042 -18.937 1.00 90.31 96 SER A CA 1
ATOM 771 C C . SER A 1 96 ? -0.862 -5.039 -19.676 1.00 90.31 96 SER A C 1
ATOM 773 O O . SER A 1 96 ? -1.175 -4.638 -20.799 1.00 90.31 96 SER A O 1
ATOM 775 N N . GLY A 1 97 ? 0.251 -4.620 -19.069 1.00 87.44 97 GLY A N 1
ATOM 776 C CA . GLY A 1 97 ? 1.200 -3.689 -19.670 1.00 87.44 97 GLY A CA 1
ATOM 777 C C . GLY A 1 97 ? 2.152 -4.366 -20.658 1.00 87.44 97 GLY A C 1
ATOM 778 O O . GLY A 1 97 ? 2.399 -5.564 -20.602 1.00 87.44 97 GLY A O 1
ATOM 779 N N . ARG A 1 98 ? 2.741 -3.571 -21.559 1.00 88.69 98 ARG A N 1
ATOM 780 C CA . ARG A 1 98 ? 3.844 -4.002 -22.447 1.00 88.69 98 ARG A CA 1
ATOM 781 C C . ARG A 1 98 ? 5.188 -3.362 -22.091 1.00 88.69 98 ARG A C 1
ATOM 783 O O . ARG A 1 98 ? 6.184 -3.619 -22.758 1.00 88.69 98 ARG A O 1
ATOM 790 N N . ASN A 1 99 ? 5.213 -2.504 -21.071 1.00 91.12 99 ASN A N 1
ATOM 791 C CA . ASN A 1 99 ? 6.429 -1.835 -20.631 1.00 91.12 99 ASN A CA 1
ATOM 792 C C . ASN A 1 99 ? 7.213 -2.775 -19.692 1.00 91.12 99 ASN A C 1
ATOM 794 O O . ASN A 1 99 ? 6.701 -3.075 -18.608 1.00 91.12 99 ASN A O 1
ATOM 798 N N . PRO A 1 100 ? 8.428 -3.229 -20.067 1.00 92.44 100 PRO A N 1
ATOM 799 C CA . PRO A 1 100 ? 9.226 -4.136 -19.239 1.00 92.44 100 PRO A CA 1
ATOM 800 C C . PRO A 1 100 ? 9.544 -3.558 -17.855 1.00 92.44 100 PRO A C 1
ATOM 802 O O . PRO A 1 100 ? 9.678 -4.320 -16.897 1.00 92.44 100 PRO A O 1
ATOM 805 N N . GLU A 1 101 ? 9.576 -2.227 -17.735 1.00 92.00 101 GLU A N 1
ATOM 806 C CA . GLU A 1 101 ? 9.807 -1.525 -16.475 1.00 92.00 101 GLU A CA 1
ATOM 807 C C . GLU A 1 101 ? 8.830 -1.977 -15.382 1.00 92.00 101 GLU A C 1
ATOM 809 O O . GLU A 1 101 ? 9.243 -2.364 -14.291 1.00 92.00 101 GLU A O 1
ATOM 814 N N . TYR A 1 102 ? 7.534 -2.011 -15.704 1.00 91.06 102 TYR A N 1
ATOM 815 C CA . TYR A 1 102 ? 6.465 -2.363 -14.763 1.00 91.06 102 TYR A CA 1
ATOM 816 C C . TYR A 1 102 ? 6.091 -3.855 -14.788 1.00 91.06 102 TYR A C 1
ATOM 818 O O . TYR A 1 102 ? 5.379 -4.333 -13.899 1.00 91.06 102 TYR A O 1
ATOM 826 N N . LEU A 1 103 ? 6.573 -4.600 -15.789 1.00 91.12 103 LEU A N 1
ATOM 827 C CA . LEU A 1 103 ? 6.425 -6.056 -15.864 1.00 91.12 103 LEU A CA 1
ATOM 828 C C . LEU A 1 103 ? 7.440 -6.799 -14.985 1.00 91.12 103 LEU A C 1
ATOM 830 O O . LEU A 1 103 ? 7.082 -7.845 -14.439 1.00 91.12 103 LEU A O 1
ATOM 834 N N . ILE A 1 104 ? 8.690 -6.314 -14.892 1.00 93.06 104 ILE A N 1
ATOM 835 C CA . ILE A 1 104 ? 9.742 -6.994 -14.114 1.00 93.06 104 ILE A CA 1
ATOM 836 C C . ILE A 1 104 ? 10.844 -6.089 -13.526 1.00 93.06 104 ILE A C 1
ATOM 838 O O . ILE A 1 104 ? 11.368 -6.414 -12.458 1.00 93.06 104 ILE A O 1
ATOM 842 N N . SER A 1 105 ? 11.234 -4.978 -14.165 1.00 95.19 105 SER A N 1
ATOM 843 C CA . SER A 1 105 ? 12.402 -4.199 -13.701 1.00 95.19 105 SER A CA 1
ATOM 844 C C . SER A 1 105 ? 12.204 -3.618 -12.299 1.00 95.19 105 SER A C 1
ATOM 846 O O . SER A 1 105 ? 13.073 -3.754 -11.437 1.00 95.19 105 SER A O 1
ATOM 848 N N . GLN A 1 106 ? 11.038 -3.020 -12.042 1.00 94.31 106 GLN A N 1
ATOM 849 C CA . GLN A 1 106 ? 10.687 -2.458 -10.735 1.00 94.31 106 GLN A CA 1
ATOM 850 C C . GLN A 1 106 ? 10.708 -3.531 -9.638 1.00 94.31 106 GLN A C 1
ATOM 852 O O . GLN A 1 106 ? 11.182 -3.283 -8.532 1.00 94.31 106 GLN A O 1
ATOM 857 N N . GLN A 1 107 ? 10.266 -4.749 -9.955 1.00 94.38 107 GLN A N 1
ATOM 858 C CA . GLN A 1 107 ? 10.242 -5.896 -9.052 1.00 94.38 107 GLN A CA 1
ATOM 859 C C . GLN A 1 107 ? 11.658 -6.358 -8.701 1.00 94.38 107 GLN A C 1
ATOM 861 O O . GLN A 1 107 ? 11.929 -6.643 -7.535 1.00 94.38 107 GLN A O 1
ATOM 866 N N . ILE A 1 108 ? 12.572 -6.385 -9.680 1.00 96.06 108 ILE A N 1
ATOM 867 C CA . ILE A 1 108 ? 13.988 -6.721 -9.462 1.00 96.06 108 ILE A CA 1
ATOM 868 C C . ILE A 1 108 ? 14.632 -5.732 -8.484 1.00 96.06 108 ILE A C 1
ATOM 870 O O . ILE A 1 108 ? 15.345 -6.152 -7.573 1.00 96.06 108 ILE A O 1
ATOM 874 N N . ILE A 1 109 ? 14.365 -4.433 -8.644 1.00 96.44 109 ILE A N 1
ATOM 875 C CA . ILE A 1 109 ? 14.913 -3.386 -7.769 1.00 96.44 109 ILE A CA 1
ATOM 876 C C . ILE A 1 109 ? 14.270 -3.448 -6.377 1.00 96.44 109 ILE A C 1
ATOM 878 O O . ILE A 1 109 ? 14.964 -3.377 -5.362 1.00 96.44 109 ILE A O 1
ATOM 882 N N . ALA A 1 110 ? 12.947 -3.610 -6.316 1.00 95.62 110 ALA A N 1
ATOM 883 C CA . ALA A 1 110 ? 12.189 -3.606 -5.073 1.00 95.62 110 ALA A CA 1
ATOM 884 C C . ALA A 1 110 ? 12.446 -4.849 -4.207 1.00 95.62 110 ALA A C 1
ATOM 886 O O . ALA A 1 110 ? 12.523 -4.722 -2.988 1.00 95.62 110 ALA A O 1
ATOM 887 N N . ALA A 1 111 ? 12.618 -6.038 -4.796 1.00 96.31 111 ALA A N 1
ATOM 888 C CA . ALA A 1 111 ? 12.756 -7.300 -4.063 1.00 96.31 111 ALA A CA 1
ATOM 889 C C . ALA A 1 111 ? 13.808 -7.278 -2.928 1.00 96.31 111 ALA A C 1
ATOM 891 O O . ALA A 1 111 ? 13.448 -7.584 -1.787 1.00 96.31 111 ALA A O 1
ATOM 892 N N . PRO A 1 112 ? 15.081 -6.886 -3.158 1.00 96.50 112 PRO A N 1
ATOM 893 C 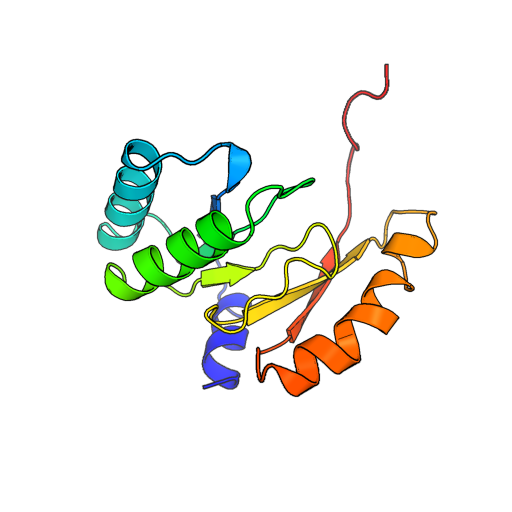CA . PRO A 1 112 ? 16.071 -6.823 -2.083 1.00 96.50 112 PRO A CA 1
ATOM 894 C C . PRO A 1 112 ? 15.771 -5.728 -1.049 1.00 96.50 112 PRO A C 1
ATOM 896 O O . PRO A 1 112 ? 16.145 -5.880 0.114 1.00 96.50 112 PRO A O 1
ATOM 899 N N . ILE A 1 113 ? 15.113 -4.634 -1.445 1.00 96.38 113 ILE A N 1
ATOM 900 C CA . ILE A 1 113 ? 14.734 -3.537 -0.541 1.00 96.38 113 ILE A CA 1
ATOM 901 C C . ILE A 1 113 ? 13.614 -4.005 0.393 1.00 96.38 113 ILE A C 1
ATOM 903 O O . ILE A 1 113 ? 13.742 -3.883 1.611 1.00 96.38 113 ILE A O 1
ATOM 907 N N . ILE A 1 114 ? 12.564 -4.615 -0.165 1.00 96.00 114 ILE A N 1
ATOM 908 C CA . ILE A 1 114 ? 11.440 -5.172 0.594 1.00 96.00 114 ILE A CA 1
ATOM 909 C C . ILE A 1 114 ? 11.950 -6.240 1.566 1.00 96.00 114 ILE A C 1
ATOM 911 O O . ILE A 1 114 ? 11.655 -6.163 2.757 1.00 96.00 114 ILE A O 1
ATOM 915 N N . TYR A 1 115 ? 12.798 -7.162 1.101 1.00 95.19 115 TYR A N 1
ATOM 916 C CA . TYR A 1 115 ? 13.394 -8.188 1.959 1.00 95.19 115 TYR A CA 1
ATOM 917 C C . TYR A 1 115 ? 14.144 -7.586 3.158 1.00 95.19 115 TYR A C 1
ATOM 919 O O . TYR A 1 115 ? 13.922 -7.995 4.295 1.00 95.19 115 TYR A O 1
ATOM 927 N N . LYS A 1 116 ? 14.992 -6.574 2.926 1.00 96.19 116 LYS A N 1
ATOM 928 C CA . LYS A 1 116 ? 15.741 -5.894 3.997 1.00 96.19 116 LYS A CA 1
ATOM 929 C C . LYS A 1 116 ? 14.846 -5.098 4.946 1.00 96.19 116 LYS A C 1
ATOM 931 O O . LYS A 1 116 ? 15.188 -4.970 6.116 1.00 96.19 116 LYS A O 1
ATOM 936 N N . SER A 1 117 ? 13.729 -4.563 4.456 1.00 94.44 117 SER A N 1
ATOM 937 C CA . SER A 1 117 ? 12.789 -3.784 5.270 1.00 94.44 117 SER A CA 1
ATOM 938 C C . SER A 1 117 ? 11.976 -4.636 6.251 1.00 94.44 117 SER A C 1
ATOM 940 O O . SER A 1 117 ? 11.406 -4.095 7.192 1.00 94.44 117 SER A O 1
ATOM 942 N N . GLY A 1 118 ? 11.893 -5.953 6.027 1.00 93.38 118 GLY A N 1
ATOM 943 C CA . GLY A 1 118 ? 11.020 -6.851 6.789 1.00 93.38 118 GLY A CA 1
ATOM 944 C C . GLY A 1 118 ? 9.527 -6.692 6.472 1.00 93.38 118 GLY A C 1
ATOM 945 O O . GLY A 1 118 ? 8.704 -7.370 7.088 1.00 93.38 118 GLY A O 1
ATOM 946 N N . LEU A 1 119 ? 9.175 -5.829 5.513 1.00 94.12 119 LEU A N 1
ATOM 947 C CA . LEU A 1 119 ? 7.800 -5.567 5.111 1.00 94.12 119 LEU A CA 1
ATOM 948 C C . LEU A 1 119 ? 7.212 -6.792 4.380 1.00 94.12 119 LEU A C 1
ATOM 950 O O . LEU A 1 119 ? 7.795 -7.253 3.394 1.00 94.12 119 LEU A O 1
ATOM 954 N N . PRO A 1 120 ? 6.061 -7.333 4.817 1.00 94.94 120 PRO A N 1
ATOM 955 C CA . PRO A 1 120 ? 5.375 -8.405 4.104 1.00 94.94 120 PRO A CA 1
ATOM 956 C C . PRO A 1 120 ? 5.005 -7.997 2.670 1.00 94.94 120 PRO A C 1
ATOM 958 O O . PRO A 1 120 ? 4.265 -7.037 2.455 1.00 94.94 120 PRO A O 1
ATOM 961 N N . ALA A 1 121 ? 5.501 -8.753 1.689 1.00 94.19 121 ALA A N 1
ATOM 962 C CA . ALA A 1 121 ? 5.211 -8.553 0.271 1.00 94.19 121 ALA A CA 1
ATOM 963 C C . ALA A 1 121 ? 4.007 -9.395 -0.166 1.00 94.19 121 ALA A C 1
ATOM 965 O O . ALA A 1 121 ? 4.06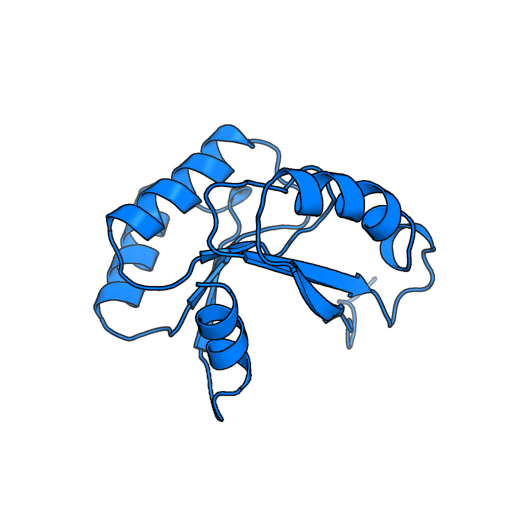9 -10.620 -0.115 1.00 94.19 121 ALA A O 1
ATOM 966 N N . ILE A 1 122 ? 2.935 -8.764 -0.639 1.00 94.50 122 ILE A N 1
ATOM 967 C CA . ILE A 1 122 ? 1.725 -9.443 -1.115 1.00 94.50 122 ILE A CA 1
ATOM 968 C C . ILE A 1 122 ? 1.800 -9.552 -2.639 1.00 94.50 122 ILE A C 1
ATOM 970 O O . ILE A 1 122 ? 1.647 -8.555 -3.346 1.00 94.50 122 ILE A O 1
ATOM 974 N N . SER A 1 123 ? 2.058 -10.755 -3.160 1.00 92.94 123 SER A N 1
ATOM 975 C CA . SER A 1 123 ? 2.124 -10.993 -4.610 1.00 92.94 123 SER A CA 1
ATOM 976 C C . SER A 1 123 ? 0.808 -10.595 -5.282 1.00 92.94 123 SER A C 1
ATOM 978 O O . SER A 1 123 ? -0.246 -11.117 -4.925 1.00 92.94 123 SER A O 1
ATOM 980 N N . THR A 1 124 ? 0.863 -9.645 -6.221 1.00 93.94 124 THR A N 1
ATOM 981 C CA . THR A 1 124 ? -0.339 -9.026 -6.793 1.00 93.94 124 THR A CA 1
ATOM 982 C C . THR A 1 124 ? -0.196 -8.839 -8.302 1.00 93.94 124 THR A C 1
ATOM 984 O O . THR A 1 124 ? 0.626 -8.049 -8.767 1.00 93.94 124 THR A O 1
ATOM 987 N N . ALA A 1 125 ? -1.039 -9.520 -9.080 1.00 94.56 125 ALA A N 1
ATOM 988 C CA . ALA A 1 125 ? -1.211 -9.211 -10.497 1.00 94.56 125 ALA A CA 1
ATOM 989 C C . ALA A 1 125 ? -2.047 -7.931 -10.635 1.00 94.56 125 ALA A C 1
ATOM 991 O O . ALA A 1 125 ? -3.184 -7.871 -10.171 1.00 94.56 125 ALA A O 1
ATOM 992 N N . TYR A 1 126 ? -1.483 -6.908 -11.271 1.00 93.62 126 TYR A N 1
ATOM 993 C CA . TYR A 1 126 ? -2.144 -5.637 -11.528 1.00 93.62 126 TYR A CA 1
ATOM 994 C C . TYR A 1 126 ? -2.576 -5.563 -12.991 1.00 93.62 126 TYR A C 1
ATOM 996 O O . TYR A 1 126 ? -1.749 -5.591 -13.902 1.00 93.62 126 TYR A O 1
ATOM 1004 N N . ILE A 1 127 ? -3.885 -5.506 -13.222 1.00 93.19 127 ILE A N 1
ATOM 1005 C CA . ILE A 1 127 ? -4.484 -5.486 -14.556 1.00 93.19 127 ILE A CA 1
ATOM 1006 C C . ILE A 1 127 ? -5.223 -4.163 -14.709 1.00 93.19 127 ILE A C 1
ATOM 1008 O O . ILE A 1 127 ? -6.229 -3.925 -14.047 1.00 93.19 127 ILE A O 1
ATOM 1012 N N . LEU A 1 128 ? -4.730 -3.315 -15.605 1.00 90.00 128 LEU A N 1
ATOM 1013 C CA . LEU A 1 128 ? -5.476 -2.158 -16.083 1.00 90.00 128 LEU A CA 1
ATOM 1014 C C . LEU A 1 128 ? -6.486 -2.632 -17.128 1.00 90.00 128 LEU A C 1
ATOM 1016 O O . LEU A 1 128 ? -6.091 -3.210 -18.145 1.00 90.00 128 LEU A O 1
ATOM 1020 N N . ILE A 1 129 ? -7.766 -2.400 -16.853 1.00 89.88 129 ILE A N 1
ATOM 1021 C CA . ILE A 1 129 ? -8.889 -2.644 -17.761 1.00 89.88 129 ILE A CA 1
ATOM 1022 C C . ILE A 1 129 ? -9.393 -1.276 -18.193 1.00 89.88 129 ILE A C 1
ATOM 1024 O O . ILE A 1 129 ? -9.669 -0.456 -17.324 1.00 89.88 129 ILE A O 1
ATOM 1028 N N . ASP A 1 130 ? -9.497 -1.055 -19.505 1.00 81.31 130 ASP A N 1
ATOM 1029 C CA . ASP A 1 130 ? -9.948 0.214 -20.088 1.00 81.31 130 ASP A CA 1
ATOM 1030 C C . ASP A 1 130 ? -9.163 1.410 -19.516 1.00 81.31 130 ASP A C 1
ATOM 1032 O O . ASP A 1 130 ? -9.661 2.150 -18.675 1.00 81.31 130 ASP A O 1
ATOM 1036 N N . GLY A 1 131 ? -7.879 1.511 -19.896 1.00 62.22 131 GLY A N 1
ATOM 1037 C CA . GLY A 1 131 ? -6.813 2.315 -19.266 1.00 62.22 131 GLY A CA 1
ATOM 1038 C C . GLY A 1 131 ? -6.977 3.843 -19.262 1.00 62.22 131 GLY A C 1
ATOM 1039 O O . GLY A 1 131 ? -5.982 4.558 -19.357 1.00 62.22 131 GLY A O 1
ATOM 1040 N N . GLY A 1 132 ? -8.207 4.337 -19.147 1.00 61.16 132 GLY A N 1
ATOM 1041 C CA . GLY A 1 132 ? -8.597 5.719 -19.349 1.00 61.16 132 GLY A CA 1
ATOM 1042 C C . GLY A 1 132 ? -8.635 6.066 -20.833 1.00 61.16 132 GLY A C 1
ATOM 1043 O O . GLY A 1 132 ? -7.934 5.469 -21.651 1.00 61.16 132 GLY A O 1
ATOM 1044 N N . ASN A 1 133 ? -9.453 7.060 -21.185 1.00 45.03 133 ASN A N 1
ATOM 1045 C CA . ASN A 1 133 ? -9.418 7.674 -22.508 1.00 45.03 133 ASN A CA 1
ATOM 1046 C C . ASN A 1 133 ? -8.022 8.264 -22.740 1.00 45.03 133 ASN A C 1
ATOM 1048 O O . ASN A 1 133 ? -7.728 9.374 -22.301 1.00 45.03 133 ASN A O 1
ATOM 1052 N N . ILE A 1 134 ? -7.171 7.524 -23.442 1.00 46.97 134 ILE A N 1
ATOM 1053 C CA . ILE A 1 134 ? -6.060 8.103 -24.186 1.00 46.97 134 ILE A CA 1
ATOM 1054 C C . ILE A 1 134 ? -6.710 8.732 -25.423 1.00 46.97 134 ILE A C 1
ATOM 1056 O O . ILE A 1 134 ? -6.867 8.074 -26.451 1.00 46.97 134 ILE A O 1
ATOM 1060 N N . MET A 1 135 ? -7.198 9.964 -25.264 1.00 34.34 135 MET A N 1
ATOM 1061 C CA . MET A 1 135 ? -7.490 10.874 -26.374 1.00 34.34 135 MET A CA 1
ATOM 1062 C C . MET A 1 135 ? -6.302 11.805 -26.572 1.00 34.34 135 MET A C 1
ATOM 1064 O O . MET A 1 135 ? -5.761 12.278 -25.547 1.00 34.34 135 MET A O 1
#